Protein AF-A0A0P8BUL5-F1 (afdb_monomer)

Foldseek 3Di:
DLLVVLVVLLVQLQDDFDALFDADPVRHTDGRHDTQHSLNSLCVVLVVQLVVCLQPLVSLLSLLVSLLSNLVSHDDPVNLVSSLVSLVVSLVSNVVRYDDPVSNVSSVVSSVSSVVSNPDD

Structure (mmCIF, N/CA/C/O backbone):
data_AF-A0A0P8BUL5-F1
#
_entry.id   AF-A0A0P8BUL5-F1
#
loop_
_atom_site.group_PDB
_atom_site.id
_atom_site.type_symbol
_atom_site.label_atom_id
_atom_site.label_alt_id
_atom_site.label_comp_id
_atom_site.label_asym_id
_atom_site.label_entity_id
_atom_site.label_seq_id
_atom_site.pdbx_PDB_ins_code
_atom_site.Cartn_x
_atom_site.Cartn_y
_atom_site.Cartn_z
_atom_site.occupancy
_atom_site.B_iso_or_equiv
_atom_site.auth_seq_id
_atom_site.auth_comp_id
_atom_site.auth_asym_id
_atom_site.auth_atom_id
_atom_site.pdbx_PDB_model_num
ATOM 1 N N . CYS A 1 1 ? -7.581 -8.693 -10.186 1.00 82.19 1 CYS A N 1
ATOM 2 C CA . CYS A 1 1 ? -7.363 -9.365 -8.875 1.00 82.19 1 CYS A CA 1
ATOM 3 C C . CYS A 1 1 ? -6.746 -8.406 -7.855 1.00 82.19 1 CYS A C 1
ATOM 5 O O . CYS A 1 1 ? -7.328 -8.257 -6.789 1.00 82.19 1 CYS A O 1
ATOM 7 N N . ILE A 1 2 ? -5.653 -7.701 -8.183 1.00 92.12 2 ILE A N 1
ATOM 8 C CA . ILE A 1 2 ? -5.129 -6.593 -7.355 1.00 92.12 2 ILE A CA 1
ATOM 9 C C . ILE A 1 2 ? -6.163 -5.459 -7.216 1.00 92.12 2 ILE A C 1
ATOM 11 O O . ILE A 1 2 ? -6.309 -4.910 -6.133 1.00 92.12 2 ILE A O 1
ATOM 15 N N . ASP A 1 3 ? -6.965 -5.193 -8.250 1.00 92.19 3 ASP A N 1
ATOM 16 C CA . ASP A 1 3 ? -8.024 -4.166 -8.192 1.00 92.19 3 ASP A CA 1
ATOM 17 C C . ASP A 1 3 ? -9.163 -4.526 -7.221 1.00 92.19 3 ASP A C 1
ATOM 19 O O . ASP A 1 3 ? -9.750 -3.670 -6.571 1.00 92.19 3 ASP A O 1
ATOM 23 N N . GLN A 1 4 ? -9.462 -5.819 -7.064 1.00 94.06 4 GLN A N 1
ATOM 24 C CA . GLN A 1 4 ? -10.447 -6.263 -6.075 1.00 94.06 4 GLN A CA 1
ATOM 25 C C . GLN A 1 4 ? -9.883 -6.146 -4.653 1.00 94.06 4 GLN A C 1
ATOM 27 O O . GLN A 1 4 ? -10.599 -5.781 -3.721 1.00 94.06 4 GLN A O 1
ATOM 32 N N . LEU A 1 5 ? -8.589 -6.445 -4.490 1.00 94.62 5 LEU A N 1
ATOM 33 C CA . LEU A 1 5 ? -7.880 -6.243 -3.232 1.00 94.62 5 LEU A CA 1
ATOM 34 C C . LEU A 1 5 ? -7.842 -4.755 -2.857 1.00 94.62 5 LEU A C 1
ATOM 36 O O . LEU A 1 5 ? -8.072 -4.431 -1.694 1.00 94.62 5 LEU A O 1
ATOM 40 N N . SER A 1 6 ? -7.598 -3.854 -3.815 1.00 95.19 6 SER A N 1
ATOM 41 C CA . SER A 1 6 ? -7.604 -2.415 -3.544 1.00 95.19 6 SER A CA 1
ATOM 42 C C . SER A 1 6 ? -8.985 -1.934 -3.113 1.00 95.19 6 SER A C 1
ATOM 44 O O . SER A 1 6 ? -9.080 -1.270 -2.088 1.00 95.19 6 SER A O 1
ATOM 46 N N . ALA A 1 7 ? -10.059 -2.367 -3.781 1.00 95.94 7 ALA A N 1
ATOM 47 C CA . ALA A 1 7 ? -11.427 -2.057 -3.362 1.00 95.94 7 ALA A CA 1
ATOM 48 C C . ALA A 1 7 ? -11.735 -2.541 -1.929 1.00 95.94 7 ALA A C 1
ATOM 50 O O . ALA A 1 7 ? -12.330 -1.810 -1.134 1.00 95.94 7 ALA A O 1
ATOM 51 N N . ALA A 1 8 ? -11.289 -3.749 -1.564 1.00 95.94 8 ALA A N 1
ATOM 52 C CA . ALA A 1 8 ? -11.455 -4.272 -0.207 1.00 95.94 8 ALA A CA 1
ATOM 53 C C . ALA A 1 8 ? -10.668 -3.456 0.836 1.00 95.94 8 ALA A C 1
ATOM 55 O O . ALA A 1 8 ? -11.184 -3.179 1.920 1.00 95.94 8 ALA A O 1
ATOM 56 N N . LEU A 1 9 ? -9.443 -3.035 0.507 1.00 96.38 9 LEU A N 1
ATOM 57 C CA . LEU A 1 9 ? -8.621 -2.188 1.375 1.00 96.38 9 LEU A CA 1
ATOM 58 C C . LEU A 1 9 ? -9.175 -0.764 1.497 1.00 96.38 9 LEU A C 1
ATOM 60 O O . LEU A 1 9 ? -9.140 -0.213 2.592 1.00 96.38 9 LEU A O 1
ATOM 64 N N . CYS A 1 10 ? -9.748 -0.194 0.433 1.00 96.62 10 CYS A N 1
ATOM 65 C CA . CYS A 1 10 ? -10.485 1.071 0.494 1.00 96.62 10 CYS A CA 1
ATOM 66 C C . CYS A 1 10 ? -11.624 0.992 1.512 1.00 96.62 10 CYS A C 1
ATOM 68 O O . CYS A 1 10 ? -11.751 1.862 2.370 1.00 96.62 10 CYS A O 1
ATOM 70 N N . HIS A 1 11 ? -12.426 -0.075 1.446 1.00 95.69 11 HIS A N 1
ATOM 71 C CA . HIS A 1 11 ? -13.518 -0.272 2.394 1.00 95.69 11 HIS A CA 1
ATOM 72 C C . HIS A 1 11 ? -13.001 -0.461 3.825 1.00 95.69 11 HIS A C 1
ATOM 74 O O . HIS A 1 11 ? -13.570 0.086 4.764 1.00 95.69 11 HIS A O 1
ATOM 80 N N . LEU A 1 12 ? -11.901 -1.198 4.002 1.00 94.50 12 LEU A N 1
ATOM 81 C CA . LEU A 1 12 ? -11.274 -1.392 5.307 1.00 94.50 12 LEU A CA 1
ATOM 82 C C . LEU A 1 12 ? -10.741 -0.082 5.907 1.00 94.50 12 LEU A C 1
ATOM 84 O O . LEU A 1 12 ? -10.947 0.148 7.093 1.00 94.50 12 LEU A O 1
ATOM 88 N N . ALA A 1 13 ? -10.095 0.771 5.105 1.00 94.88 13 ALA A N 1
ATOM 89 C CA . ALA A 1 13 ? -9.526 2.052 5.543 1.00 94.88 13 ALA A CA 1
ATOM 90 C C . ALA A 1 13 ? -10.578 3.033 6.091 1.00 94.88 13 ALA A C 1
ATOM 92 O O . ALA A 1 13 ? -10.260 3.923 6.875 1.00 94.88 13 ALA A O 1
ATOM 93 N N . GLN A 1 14 ? -11.838 2.859 5.689 1.00 93.56 14 GLN A N 1
ATOM 94 C CA . GLN A 1 14 ? -12.965 3.677 6.135 1.00 93.56 14 GLN A CA 1
ATOM 95 C C . GLN A 1 14 ? -13.641 3.136 7.403 1.00 93.56 14 GLN A C 1
ATOM 97 O O . GLN A 1 14 ? -14.541 3.782 7.937 1.00 93.56 14 GLN A O 1
ATOM 102 N N . ARG A 1 15 ? -13.257 1.947 7.886 1.00 91.19 15 ARG A N 1
ATOM 103 C CA . ARG A 1 15 ? -13.856 1.332 9.076 1.00 91.19 15 ARG A CA 1
ATOM 104 C C . ARG A 1 15 ? -13.024 1.609 10.315 1.00 91.19 15 ARG A C 1
ATOM 106 O O . ARG A 1 15 ? -11.798 1.559 10.293 1.00 91.19 15 ARG A O 1
ATOM 113 N N . GLU A 1 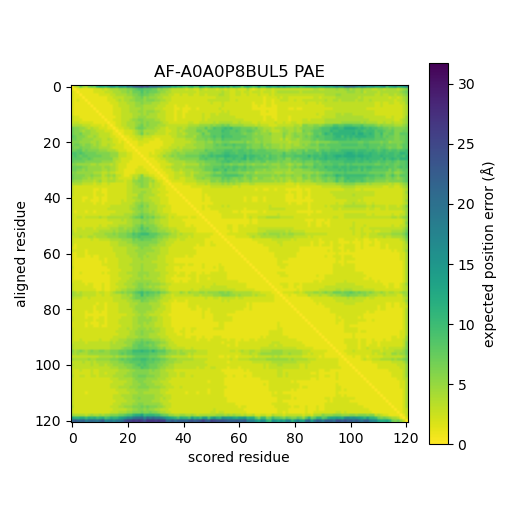16 ? -13.713 1.794 11.432 1.00 87.25 16 GLU A N 1
ATOM 114 C CA . GLU A 1 16 ? -13.060 1.824 12.733 1.00 87.25 16 GLU A CA 1
ATOM 115 C C . GLU A 1 16 ? -12.566 0.429 13.116 1.00 87.25 16 GLU A C 1
ATOM 117 O O . GLU A 1 16 ? -13.294 -0.568 13.024 1.00 87.25 16 GLU A O 1
ATOM 122 N N . VAL A 1 17 ? -11.314 0.364 13.572 1.00 86.88 17 VAL A N 1
ATOM 123 C CA . VAL A 1 17 ? -10.767 -0.854 14.161 1.00 86.88 17 VAL A CA 1
ATOM 124 C C . VAL A 1 17 ? -11.512 -1.100 15.472 1.00 86.88 17 VAL A C 1
ATOM 126 O O . VAL A 1 17 ? -11.474 -0.245 16.360 1.00 86.88 17 VAL A O 1
ATOM 129 N N . PRO A 1 18 ? -12.190 -2.246 15.632 1.00 88.12 18 PRO A N 1
ATOM 130 C CA . PRO A 1 18 ? -12.969 -2.469 16.833 1.00 88.12 18 PRO A CA 1
ATOM 131 C C . PRO A 1 18 ? -12.082 -2.564 18.079 1.00 88.12 18 PRO A C 1
ATOM 133 O O . PRO A 1 18 ? -10.933 -3.008 18.007 1.00 88.12 18 PRO A O 1
ATOM 136 N N . SER A 1 19 ? -12.664 -2.249 19.237 1.00 91.12 19 SER A N 1
ATOM 137 C CA . SER A 1 19 ? -12.003 -2.422 20.532 1.00 91.12 19 SER A CA 1
ATOM 138 C C . SER A 1 19 ? -11.447 -3.838 20.715 1.00 91.12 19 SER A C 1
ATOM 140 O O . SER A 1 19 ? -12.065 -4.834 20.321 1.00 91.12 19 SER A O 1
ATOM 142 N N . ALA A 1 20 ? -10.292 -3.918 21.379 1.00 94.75 20 ALA A N 1
ATOM 143 C CA . ALA A 1 20 ? -9.715 -5.179 21.830 1.00 94.75 20 ALA A CA 1
ATOM 144 C C . ALA A 1 20 ? -10.640 -5.911 22.817 1.00 94.75 20 ALA A C 1
ATOM 146 O O . ALA A 1 20 ? -10.631 -7.136 22.894 1.00 94.75 20 ALA A O 1
ATOM 147 N N . TYR A 1 21 ? -11.459 -5.164 23.555 1.00 96.44 21 TYR A N 1
ATOM 148 C CA . TYR A 1 21 ? -12.354 -5.683 24.579 1.00 96.44 21 TYR A CA 1
ATOM 149 C C . TYR A 1 21 ? -13.735 -5.973 23.994 1.00 96.44 21 TYR A C 1
ATOM 151 O O . TYR A 1 21 ? -14.378 -5.079 23.436 1.00 96.44 21 TYR A O 1
ATOM 159 N N . ARG A 1 22 ? -14.200 -7.218 24.130 1.00 94.38 22 ARG A N 1
ATOM 160 C CA . ARG A 1 22 ? -15.536 -7.655 23.706 1.00 94.38 22 ARG A CA 1
ATOM 161 C C . ARG A 1 22 ? -16.358 -8.044 24.921 1.00 94.38 22 ARG A C 1
ATOM 163 O O . ARG A 1 22 ? -15.922 -8.862 25.736 1.00 94.38 22 ARG A O 1
ATOM 170 N N . TYR A 1 23 ? -17.537 -7.452 25.002 1.00 96.31 23 TYR A N 1
ATOM 171 C CA . TYR A 1 23 ? -18.476 -7.617 26.098 1.00 96.31 23 TYR A CA 1
ATOM 172 C C . TYR A 1 23 ? -19.682 -8.430 25.624 1.00 96.31 23 TYR A C 1
ATOM 174 O O . TYR A 1 23 ? -19.955 -8.477 24.424 1.00 96.31 23 TYR A O 1
ATOM 182 N N . ASP A 1 24 ? -20.361 -9.092 26.555 1.00 95.94 24 ASP A N 1
ATOM 183 C CA . ASP A 1 24 ? -21.664 -9.715 26.306 1.00 95.94 24 ASP A CA 1
ATOM 184 C C . ASP A 1 24 ? -22.828 -8.724 26.487 1.00 95.94 24 ASP A C 1
ATOM 186 O O . ASP A 1 24 ? -22.625 -7.539 26.770 1.00 95.94 24 ASP A O 1
ATOM 190 N N . ASP A 1 25 ? -24.056 -9.230 26.368 1.00 96.75 25 ASP A N 1
ATOM 191 C CA . ASP A 1 25 ? -25.292 -8.452 26.518 1.00 96.75 25 ASP A CA 1
ATOM 192 C C . ASP A 1 25 ? -25.490 -7.894 27.944 1.00 96.75 25 ASP A C 1
ATOM 194 O O . ASP A 1 25 ? -26.298 -6.990 28.151 1.00 96.75 25 ASP A O 1
ATOM 198 N N . GLN A 1 26 ? -24.749 -8.401 28.938 1.00 97.31 26 GLN A N 1
ATOM 199 C CA . GLN A 1 26 ? -24.729 -7.910 30.321 1.00 97.31 26 GLN A CA 1
ATOM 200 C C . GLN A 1 26 ? -23.513 -7.009 30.613 1.00 97.31 26 GLN A C 1
ATOM 202 O O . GLN A 1 26 ? -23.203 -6.727 31.777 1.00 97.31 26 GLN A O 1
ATOM 207 N N . ASN A 1 27 ? -22.822 -6.541 29.567 1.00 95.31 27 ASN A N 1
ATOM 208 C CA . ASN A 1 27 ? -21.648 -5.671 29.634 1.00 95.31 27 ASN A CA 1
ATOM 209 C C . ASN A 1 27 ? -20.477 -6.263 30.447 1.00 95.31 27 ASN A C 1
ATOM 211 O O . ASN A 1 27 ? -19.682 -5.532 31.041 1.00 95.31 27 ASN A O 1
ATOM 215 N N . GLN A 1 28 ? -20.355 -7.592 30.490 1.00 97.56 28 GLN A N 1
ATOM 216 C CA . GLN A 1 28 ? -19.238 -8.287 31.132 1.00 97.56 28 GLN A CA 1
ATOM 217 C C . GLN A 1 28 ? -18.144 -8.582 30.108 1.00 97.56 28 GLN A C 1
ATOM 219 O O . GLN A 1 28 ? -18.420 -9.091 29.023 1.00 97.56 28 GLN A O 1
ATOM 224 N N . LEU A 1 29 ? -16.886 -8.280 30.445 1.00 97.06 29 LEU A N 1
ATOM 225 C CA . LEU A 1 29 ? -15.748 -8.562 29.568 1.00 97.06 29 LEU A CA 1
ATOM 226 C C . LEU A 1 29 ? -15.608 -10.077 29.364 1.00 97.06 29 LEU A C 1
ATOM 228 O O . LEU A 1 29 ? -15.394 -10.815 30.326 1.00 97.06 29 LEU A O 1
ATOM 232 N N . ARG A 1 30 ? -15.697 -10.540 28.111 1.00 97.38 30 ARG A N 1
ATOM 233 C CA . ARG A 1 30 ? -15.586 -11.968 27.757 1.00 97.38 30 ARG A CA 1
ATOM 234 C C . ARG A 1 30 ? -14.327 -12.301 26.979 1.00 97.38 30 ARG A C 1
ATOM 236 O O . ARG A 1 30 ? -13.738 -13.354 27.200 1.00 97.38 30 ARG A O 1
ATOM 243 N N . VAL A 1 31 ? -13.920 -11.420 26.065 1.00 96.38 31 VAL A N 1
ATOM 244 C CA . VAL A 1 31 ? -12.778 -11.666 25.176 1.00 96.38 31 VAL A CA 1
ATOM 245 C C . VAL A 1 31 ? -11.892 -10.431 25.097 1.00 96.38 31 VAL A C 1
ATOM 247 O O . VAL A 1 31 ? -12.378 -9.319 24.891 1.00 96.38 31 VAL A O 1
ATOM 250 N N . ILE A 1 32 ? -10.582 -10.652 25.207 1.00 95.88 32 ILE A N 1
ATOM 251 C CA . ILE A 1 32 ? -9.543 -9.678 24.867 1.00 95.88 32 ILE A CA 1
ATOM 252 C C . ILE A 1 32 ? -8.903 -10.150 23.559 1.00 95.88 32 ILE A C 1
ATOM 254 O O . ILE A 1 32 ? -8.105 -11.084 23.544 1.00 95.88 32 ILE A O 1
ATOM 258 N N . ALA A 1 33 ? -9.299 -9.541 22.445 1.00 94.06 33 ALA A N 1
ATOM 259 C CA . ALA A 1 33 ? -8.797 -9.850 21.112 1.00 94.06 33 ALA A CA 1
ATOM 260 C C . ALA A 1 33 ? -7.741 -8.825 20.693 1.00 94.06 33 ALA A C 1
ATOM 262 O O . ALA A 1 33 ? -7.943 -7.623 20.849 1.00 94.06 33 ALA A O 1
ATOM 263 N N . LYS A 1 34 ? -6.632 -9.279 20.102 1.00 92.38 34 LYS A N 1
ATOM 264 C CA . LYS A 1 34 ? -5.653 -8.371 19.494 1.00 92.38 34 LYS A CA 1
ATOM 265 C C . LYS A 1 34 ? -6.293 -7.691 18.271 1.00 92.38 34 LYS A C 1
ATOM 267 O O . LYS A 1 34 ? -6.675 -8.409 17.344 1.00 92.38 34 LYS A O 1
ATOM 272 N N . PRO A 1 35 ? -6.410 -6.351 18.231 1.00 91.12 35 PRO A N 1
ATOM 273 C CA . PRO A 1 35 ? -6.937 -5.669 17.058 1.00 91.12 35 PRO A CA 1
ATOM 274 C C . PRO A 1 35 ? -6.027 -5.891 15.851 1.00 91.12 35 PRO A C 1
ATOM 276 O O . PRO A 1 35 ? -4.803 -5.865 15.978 1.00 91.12 35 PRO A O 1
ATOM 279 N N . VAL A 1 36 ? -6.635 -6.102 14.687 1.00 92.69 36 VAL A N 1
ATOM 280 C CA . VAL A 1 36 ? -5.925 -6.176 13.409 1.00 92.69 36 VAL A CA 1
ATOM 281 C C . VAL A 1 36 ? -6.074 -4.825 12.729 1.00 92.69 36 VAL A C 1
ATOM 283 O O . VAL A 1 36 ? -7.194 -4.374 12.487 1.00 92.69 36 VAL A O 1
ATOM 286 N N . THR A 1 37 ? -4.953 -4.166 12.454 1.00 94.06 37 THR A N 1
ATOM 287 C CA . THR A 1 37 ? -4.952 -2.825 11.863 1.00 94.06 37 THR A CA 1
ATOM 288 C C . THR A 1 37 ? -4.986 -2.879 10.338 1.00 94.06 37 THR A C 1
ATOM 290 O O . THR A 1 37 ? -4.630 -3.885 9.715 1.00 94.06 37 THR A O 1
ATOM 293 N N . PHE A 1 38 ? -5.357 -1.760 9.713 1.00 95.75 38 PHE A N 1
ATOM 294 C CA . PHE A 1 38 ? -5.214 -1.585 8.269 1.00 95.75 38 PHE A CA 1
ATOM 295 C C . PHE A 1 38 ? -3.764 -1.816 7.808 1.00 95.75 38 PHE A C 1
ATOM 297 O O . PHE A 1 38 ? -3.533 -2.470 6.788 1.00 95.75 38 PHE A O 1
ATOM 304 N N . ALA A 1 39 ? -2.782 -1.342 8.582 1.00 95.62 39 ALA A N 1
ATOM 305 C CA . ALA A 1 39 ? -1.368 -1.556 8.296 1.00 95.62 39 ALA A CA 1
ATOM 306 C C . ALA A 1 39 ? -0.991 -3.048 8.305 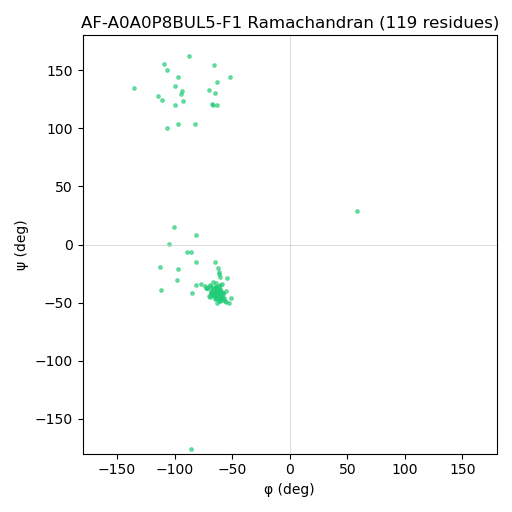1.00 95.62 39 ALA A C 1
ATOM 308 O O . ALA A 1 39 ? -0.291 -3.496 7.398 1.00 95.62 39 ALA A O 1
ATOM 309 N N . ASP A 1 40 ? -1.491 -3.836 9.264 1.00 95.75 40 ASP A N 1
ATOM 310 C CA . ASP A 1 40 ? -1.238 -5.285 9.333 1.00 95.75 40 ASP A CA 1
ATOM 311 C C . ASP A 1 40 ? -1.771 -6.018 8.095 1.00 95.75 40 ASP A C 1
ATOM 313 O O . ASP A 1 40 ? -1.082 -6.856 7.499 1.00 95.75 40 ASP A O 1
ATOM 317 N N . ILE A 1 41 ? -2.992 -5.673 7.675 1.00 96.12 41 ILE A N 1
ATOM 318 C CA . ILE A 1 41 ? -3.639 -6.288 6.510 1.00 96.12 41 ILE A CA 1
ATOM 319 C C . ILE A 1 41 ? -2.920 -5.867 5.226 1.00 96.12 41 ILE A C 1
ATOM 321 O O . ILE A 1 41 ? -2.590 -6.721 4.401 1.00 96.12 41 ILE A O 1
ATOM 325 N N . THR A 1 42 ? -2.594 -4.581 5.086 1.00 96.69 42 THR A N 1
ATOM 326 C CA . THR A 1 42 ? -1.846 -4.056 3.933 1.00 96.69 42 THR A CA 1
ATOM 327 C C . THR A 1 42 ? -0.467 -4.706 3.832 1.00 96.69 42 THR A C 1
ATOM 329 O O . THR A 1 42 ? -0.090 -5.178 2.761 1.00 96.69 42 THR A O 1
ATOM 332 N N . ASN A 1 43 ? 0.258 -4.826 4.951 1.00 96.88 43 ASN A N 1
ATOM 333 C CA . ASN A 1 43 ? 1.541 -5.531 5.025 1.00 96.88 43 ASN A CA 1
ATOM 334 C C . ASN A 1 43 ? 1.432 -6.967 4.526 1.00 96.88 43 ASN A C 1
ATOM 336 O O . ASN A 1 43 ? 2.233 -7.395 3.693 1.00 96.88 43 ASN A O 1
ATOM 340 N N . THR A 1 44 ? 0.439 -7.700 5.018 1.00 95.31 44 THR A N 1
ATOM 341 C CA . THR A 1 44 ? 0.236 -9.106 4.657 1.00 95.31 44 THR A CA 1
ATOM 342 C C . THR A 1 44 ? -0.078 -9.253 3.170 1.00 95.31 44 THR A C 1
ATOM 344 O O . THR A 1 44 ? 0.531 -10.080 2.490 1.00 95.31 44 THR A O 1
ATOM 347 N N . ALA A 1 45 ? -0.972 -8.414 2.646 1.00 94.88 45 ALA A N 1
ATOM 348 C CA . ALA A 1 45 ? -1.415 -8.491 1.261 1.00 94.88 45 ALA A CA 1
ATOM 349 C C . ALA A 1 45 ? -0.321 -8.075 0.260 1.00 94.88 45 ALA A C 1
ATOM 351 O O . ALA A 1 45 ? -0.101 -8.757 -0.740 1.00 94.88 45 ALA A O 1
ATOM 352 N N . PHE A 1 46 ? 0.401 -6.984 0.528 1.00 97.56 46 PHE A N 1
ATOM 353 C CA . PHE A 1 46 ? 1.355 -6.418 -0.429 1.00 97.56 46 PHE A CA 1
ATOM 354 C C . PHE A 1 46 ? 2.710 -7.127 -0.422 1.00 97.56 46 PHE A C 1
ATOM 356 O O . PHE A 1 46 ? 3.330 -7.255 -1.479 1.00 97.56 46 PHE A O 1
ATOM 363 N N . ASN A 1 47 ? 3.188 -7.606 0.733 1.00 96.69 47 ASN A N 1
ATOM 364 C CA . ASN A 1 47 ? 4.541 -8.161 0.832 1.00 96.69 47 ASN A CA 1
ATOM 365 C C . ASN A 1 47 ? 4.746 -9.380 -0.069 1.00 96.69 47 ASN A C 1
ATOM 367 O O . ASN A 1 47 ? 5.725 -9.413 -0.811 1.00 96.69 47 ASN A O 1
ATOM 371 N N . GLN A 1 48 ? 3.829 -10.350 -0.039 1.00 94.12 48 GLN A N 1
ATOM 372 C CA . GLN A 1 48 ? 3.961 -11.563 -0.851 1.00 94.12 48 GLN A CA 1
ATOM 373 C C . GLN A 1 48 ? 3.885 -11.226 -2.346 1.00 94.12 48 GLN A C 1
ATOM 375 O O . GLN A 1 48 ? 4.761 -11.625 -3.110 1.00 94.12 48 GLN A O 1
ATOM 380 N N . ILE A 1 49 ? 2.906 -10.410 -2.758 1.00 97.00 49 ILE A N 1
ATOM 381 C CA . ILE A 1 49 ? 2.742 -10.019 -4.167 1.00 97.00 49 ILE A CA 1
ATOM 382 C C . ILE A 1 49 ? 3.987 -9.276 -4.666 1.00 97.00 49 ILE A C 1
ATOM 384 O O . ILE A 1 49 ? 4.503 -9.604 -5.732 1.00 97.00 49 ILE A O 1
ATOM 388 N N . ARG A 1 50 ? 4.528 -8.333 -3.880 1.00 97.06 50 ARG A N 1
ATOM 389 C CA . ARG A 1 50 ? 5.769 -7.622 -4.222 1.00 97.06 50 ARG A CA 1
ATOM 390 C C . ARG A 1 50 ? 6.958 -8.578 -4.338 1.00 97.06 50 ARG A C 1
ATOM 392 O O . ARG A 1 50 ? 7.739 -8.465 -5.278 1.00 97.06 50 ARG A O 1
ATOM 399 N N . GLN A 1 51 ? 7.128 -9.487 -3.375 1.00 96.06 51 GLN A N 1
ATOM 400 C CA . GLN A 1 51 ? 8.270 -10.407 -3.326 1.00 96.06 51 GLN A CA 1
ATOM 401 C C . GLN A 1 51 ? 8.284 -11.363 -4.525 1.00 96.06 51 GLN A C 1
ATOM 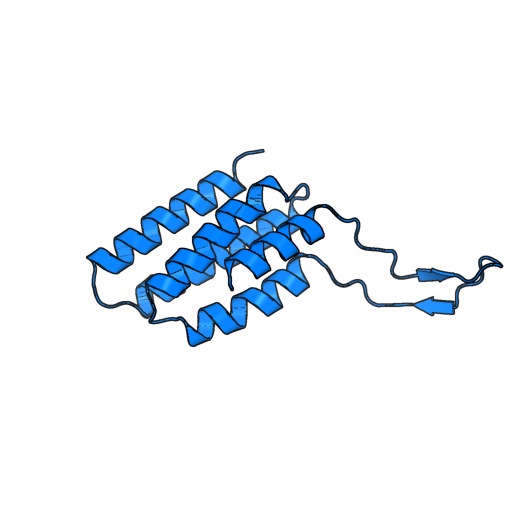403 O O . GLN A 1 51 ? 9.326 -11.499 -5.169 1.00 96.06 51 GLN A O 1
ATOM 408 N N . TYR A 1 52 ? 7.141 -11.965 -4.866 1.00 95.62 52 TYR A N 1
ATOM 409 C CA . TYR A 1 52 ? 7.024 -12.840 -6.039 1.00 95.62 52 TYR A CA 1
ATOM 410 C C . TYR A 1 52 ? 7.021 -12.062 -7.358 1.00 95.62 52 TYR A C 1
ATOM 412 O O . TYR A 1 52 ? 7.596 -12.512 -8.344 1.00 95.62 52 TYR A O 1
ATOM 420 N N . GLY A 1 53 ? 6.419 -10.873 -7.376 1.00 95.06 53 GLY A N 1
ATOM 421 C CA . GLY A 1 53 ? 6.314 -10.012 -8.552 1.00 95.06 53 GLY A CA 1
ATOM 422 C C . GLY A 1 53 ? 7.554 -9.169 -8.848 1.00 95.06 53 GLY A C 1
ATOM 423 O O . GLY A 1 53 ? 7.481 -8.307 -9.715 1.00 95.06 53 GLY A O 1
ATOM 424 N N . ARG A 1 54 ? 8.682 -9.369 -8.150 1.00 94.12 54 ARG A N 1
ATOM 425 C CA . ARG A 1 54 ? 9.854 -8.466 -8.191 1.00 94.12 54 ARG A CA 1
ATOM 426 C C . ARG A 1 54 ? 10.428 -8.160 -9.572 1.00 94.12 54 ARG A C 1
ATOM 428 O O . ARG A 1 54 ? 10.985 -7.086 -9.759 1.00 94.12 54 ARG A O 1
ATOM 435 N N . THR A 1 55 ? 10.292 -9.084 -10.515 1.00 95.69 55 THR A N 1
ATOM 436 C CA . THR A 1 55 ? 10.755 -8.939 -11.903 1.00 95.69 55 THR A CA 1
ATOM 437 C C . THR A 1 55 ? 9.611 -8.676 -12.886 1.00 95.69 55 THR A C 1
ATOM 439 O O . THR A 1 55 ? 9.840 -8.555 -14.083 1.00 95.69 55 THR A O 1
ATOM 442 N N . SER A 1 56 ? 8.368 -8.603 -12.403 1.00 97.62 56 SER A N 1
ATOM 443 C CA . SER A 1 56 ? 7.188 -8.342 -13.221 1.00 97.62 56 SER A CA 1
ATOM 444 C C . SER A 1 56 ? 6.829 -6.861 -13.167 1.00 97.62 56 SER A C 1
ATOM 446 O O . SER A 1 56 ? 6.234 -6.378 -12.201 1.00 97.62 56 SER A O 1
ATOM 448 N N . VAL A 1 57 ? 7.161 -6.156 -14.248 1.00 97.88 57 VAL A N 1
ATOM 449 C CA . VAL A 1 57 ? 6.867 -4.728 -14.441 1.00 97.88 57 VAL A CA 1
ATOM 450 C C . VAL A 1 57 ? 5.378 -4.448 -14.209 1.00 97.88 57 VAL A C 1
ATOM 452 O O . VAL A 1 57 ? 5.015 -3.625 -13.369 1.00 97.88 57 VAL A O 1
ATOM 455 N N . ALA A 1 58 ? 4.506 -5.226 -14.858 1.00 97.50 58 ALA A N 1
ATOM 456 C CA . ALA A 1 58 ? 3.058 -5.075 -14.759 1.00 97.50 58 ALA A CA 1
ATOM 457 C C . ALA A 1 58 ? 2.526 -5.242 -13.323 1.00 97.50 58 ALA A C 1
ATOM 459 O O . ALA A 1 58 ? 1.658 -4.479 -12.900 1.00 97.50 58 ALA A O 1
ATOM 460 N N . VAL A 1 59 ? 3.049 -6.203 -12.550 1.00 97.69 59 VAL A N 1
ATOM 461 C CA . VAL A 1 59 ? 2.625 -6.403 -11.152 1.00 97.69 59 VAL A CA 1
ATOM 462 C C . VAL A 1 59 ? 3.060 -5.229 -10.279 1.00 97.69 59 VAL A C 1
ATOM 464 O O . VAL A 1 59 ? 2.258 -4.735 -9.488 1.00 97.69 59 VAL A O 1
ATOM 467 N N . MET A 1 60 ? 4.291 -4.737 -10.445 1.00 98.00 60 MET A N 1
ATOM 468 C CA . MET A 1 60 ? 4.783 -3.582 -9.687 1.00 98.00 60 MET A CA 1
ATOM 469 C C . MET A 1 60 ? 3.980 -2.318 -9.975 1.00 98.00 60 MET A C 1
ATOM 471 O O . MET A 1 60 ? 3.553 -1.631 -9.046 1.00 98.00 60 MET A O 1
ATOM 475 N N . MET A 1 61 ? 3.700 -2.060 -11.251 1.00 98.44 61 MET A N 1
ATOM 476 C CA . MET A 1 61 ? 2.836 -0.963 -11.684 1.00 98.44 61 MET A CA 1
ATOM 477 C C . MET A 1 61 ? 1.440 -1.065 -11.061 1.00 98.44 61 MET A C 1
ATOM 479 O O . MET A 1 61 ? 0.952 -0.094 -10.486 1.00 98.44 61 MET A O 1
ATOM 483 N N . ARG A 1 62 ? 0.814 -2.249 -11.111 1.00 98.31 62 ARG A N 1
ATOM 484 C CA . ARG A 1 62 ? -0.522 -2.470 -10.536 1.00 98.31 62 ARG A CA 1
ATOM 485 C C . ARG A 1 62 ? -0.559 -2.306 -9.020 1.00 98.31 62 ARG A C 1
ATOM 487 O O . ARG A 1 62 ? -1.534 -1.768 -8.507 1.00 98.31 62 ARG A O 1
ATOM 494 N N . LEU A 1 63 ? 0.480 -2.721 -8.292 1.00 98.44 63 LEU A N 1
ATOM 495 C CA . LEU A 1 63 ? 0.558 -2.484 -6.846 1.00 98.44 63 LEU A CA 1
ATOM 496 C C . LEU A 1 63 ? 0.640 -0.986 -6.510 1.00 98.44 63 LEU A C 1
ATOM 498 O O . LEU A 1 63 ? -0.007 -0.537 -5.566 1.00 98.44 63 LEU A O 1
ATOM 502 N N . LEU A 1 64 ? 1.403 -0.203 -7.278 1.00 98.69 64 LEU A N 1
ATOM 503 C CA . LEU A 1 64 ? 1.507 1.248 -7.073 1.00 98.69 64 LEU A CA 1
ATOM 504 C C . LEU A 1 64 ? 0.199 1.969 -7.399 1.00 98.69 64 LEU A C 1
ATOM 506 O O . LEU A 1 64 ? -0.225 2.858 -6.666 1.00 98.69 64 LEU A O 1
ATOM 510 N N . GLU A 1 65 ? -0.479 1.561 -8.463 1.00 98.62 65 GLU A N 1
ATOM 511 C CA . GLU A 1 65 ? -1.789 2.112 -8.803 1.00 98.62 65 GLU A CA 1
ATOM 512 C C . GLU A 1 65 ? -2.857 1.735 -7.776 1.00 98.62 65 GLU A C 1
ATOM 514 O O . GLU A 1 65 ? -3.664 2.581 -7.402 1.00 98.62 65 GLU A O 1
ATOM 519 N N . ALA A 1 66 ? -2.821 0.512 -7.239 1.00 98.44 66 ALA A N 1
ATOM 520 C CA . ALA A 1 66 ? -3.666 0.131 -6.112 1.00 98.44 66 ALA A CA 1
ATOM 521 C C . ALA A 1 66 ? -3.435 1.049 -4.903 1.00 98.44 66 ALA A C 1
ATOM 523 O O . ALA A 1 66 ? -4.401 1.495 -4.293 1.00 98.44 66 ALA A O 1
ATOM 524 N N . ILE A 1 67 ? -2.181 1.393 -4.588 1.00 98.56 67 ILE A N 1
ATOM 525 C CA . ILE A 1 67 ? -1.873 2.368 -3.528 1.00 98.56 67 ILE A CA 1
ATOM 526 C C . ILE A 1 67 ? -2.486 3.735 -3.844 1.00 98.56 67 ILE A C 1
ATOM 528 O O . ILE A 1 67 ? -3.096 4.338 -2.963 1.00 98.56 67 ILE A O 1
ATOM 532 N N . ALA A 1 68 ? -2.367 4.2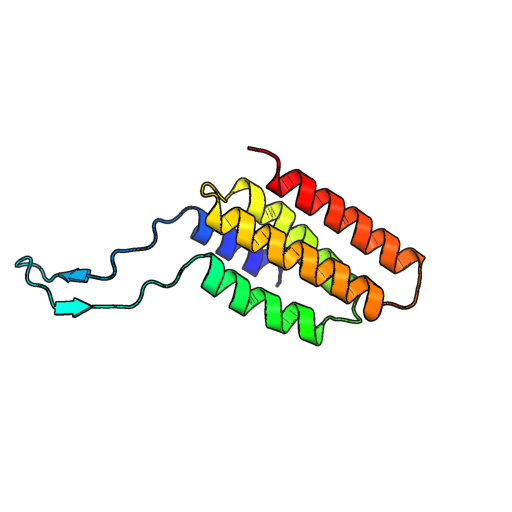09 -5.087 1.00 98.25 68 ALA A N 1
ATOM 533 C CA . ALA A 1 68 ? -2.958 5.478 -5.505 1.00 98.25 68 ALA A CA 1
ATOM 534 C C . ALA A 1 68 ? -4.493 5.484 -5.375 1.00 98.25 68 ALA A C 1
ATOM 536 O O . ALA A 1 68 ? -5.066 6.502 -4.999 1.00 98.25 68 ALA A O 1
ATOM 537 N N . VAL A 1 69 ? -5.150 4.348 -5.631 1.00 98.00 69 VAL A N 1
ATOM 538 C CA . VAL A 1 69 ? -6.602 4.170 -5.452 1.00 98.00 69 VAL A CA 1
ATOM 539 C C . VAL A 1 69 ? -7.001 4.117 -3.974 1.00 98.00 69 VAL A C 1
ATOM 541 O O . VAL A 1 69 ? -8.039 4.660 -3.607 1.00 98.00 69 VAL A O 1
ATOM 544 N N . ILE A 1 70 ? -6.193 3.489 -3.114 1.00 98.12 70 ILE A N 1
ATOM 545 C CA . ILE A 1 70 ? -6.503 3.352 -1.681 1.00 98.12 70 ILE A CA 1
ATOM 546 C C . ILE A 1 70 ? -6.243 4.651 -0.916 1.00 98.12 70 ILE A C 1
ATOM 548 O O . ILE A 1 70 ? -6.967 4.952 0.032 1.00 98.12 70 ILE A O 1
ATOM 552 N N . ALA A 1 71 ? -5.236 5.433 -1.312 1.00 97.88 71 ALA A N 1
ATOM 553 C CA . ALA A 1 71 ? -4.803 6.621 -0.578 1.00 97.88 71 ALA A CA 1
ATOM 554 C C . ALA A 1 71 ? -5.941 7.608 -0.227 1.00 97.88 71 ALA A C 1
ATOM 556 O O . ALA A 1 71 ? -6.042 7.958 0.955 1.00 97.88 71 ALA A O 1
ATOM 557 N N . PRO A 1 72 ? -6.861 7.977 -1.145 1.00 96.81 72 PRO A N 1
ATOM 558 C CA . PRO A 1 72 ? -7.996 8.853 -0.832 1.00 96.81 72 PRO A CA 1
ATOM 559 C C . PRO A 1 72 ? -8.980 8.289 0.204 1.00 96.81 72 PRO A C 1
ATOM 561 O O . PRO A 1 72 ? -9.730 9.047 0.811 1.00 96.81 72 PRO A O 1
ATOM 564 N N . CYS A 1 73 ? -8.996 6.970 0.418 1.00 96.81 73 CYS A N 1
ATOM 565 C CA . CYS A 1 73 ? -9.852 6.314 1.409 1.00 96.81 73 CYS A CA 1
ATOM 566 C C . CYS A 1 73 ? -9.230 6.277 2.813 1.00 96.81 73 CYS A C 1
ATOM 568 O O . CYS A 1 73 ? -9.891 5.844 3.752 1.00 96.81 73 CYS A O 1
ATOM 570 N N . THR A 1 74 ? -7.969 6.697 2.966 1.00 95.69 74 THR A N 1
ATOM 571 C CA . THR A 1 74 ? -7.269 6.704 4.258 1.00 95.69 74 THR A CA 1
ATOM 572 C C . THR A 1 74 ? -7.374 8.065 4.944 1.00 95.69 74 THR A C 1
ATOM 574 O O . THR A 1 74 ? -7.058 9.108 4.359 1.00 95.69 74 THR A O 1
ATOM 577 N N . HIS A 1 75 ? -7.773 8.060 6.218 1.00 90.69 75 HIS A N 1
ATOM 578 C CA . HIS A 1 75 ? -8.015 9.288 6.989 1.00 90.69 75 HIS A CA 1
ATOM 579 C C . HIS A 1 75 ? -7.021 9.512 8.133 1.00 90.69 75 HIS A C 1
ATOM 581 O O . HIS A 1 75 ? -6.853 10.643 8.587 1.00 90.69 75 HIS A O 1
ATOM 587 N N . ILE A 1 76 ? -6.325 8.465 8.584 1.00 92.81 76 ILE A N 1
ATOM 588 C CA . ILE A 1 76 ? -5.354 8.560 9.677 1.00 92.81 76 ILE A CA 1
ATOM 589 C C . ILE A 1 76 ? -3.914 8.466 9.168 1.00 92.81 76 ILE A C 1
ATOM 591 O O . ILE A 1 76 ? -3.605 7.791 8.185 1.00 92.81 76 ILE A O 1
ATOM 595 N N . LYS A 1 77 ? -2.996 9.124 9.888 1.00 94.56 77 LYS A 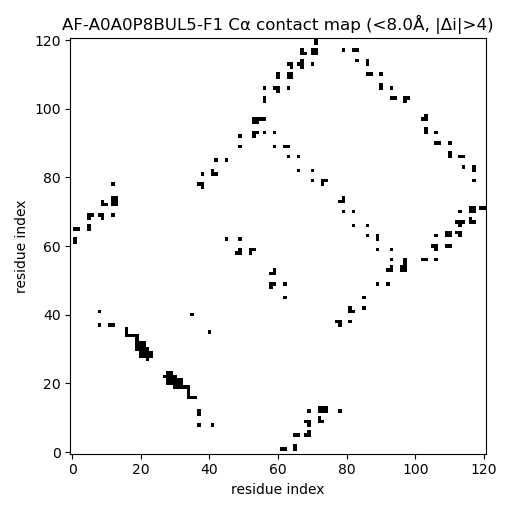N 1
ATOM 596 C CA . LYS A 1 77 ? -1.567 9.168 9.533 1.00 94.56 77 LYS A CA 1
ATOM 597 C C . LYS A 1 77 ? -0.923 7.780 9.472 1.00 94.56 77 LYS A C 1
ATOM 599 O O . LYS A 1 77 ? -0.039 7.568 8.649 1.00 94.56 77 LYS A O 1
ATOM 604 N N . ALA A 1 78 ? -1.360 6.851 10.325 1.00 94.50 78 ALA A N 1
ATOM 605 C CA . ALA A 1 78 ? -0.820 5.493 10.373 1.00 94.50 78 ALA A CA 1
ATOM 606 C C . ALA A 1 78 ? -1.071 4.721 9.065 1.00 94.50 78 ALA A C 1
ATOM 608 O O . ALA A 1 78 ? -0.151 4.101 8.533 1.00 94.50 78 ALA A O 1
ATOM 609 N N . ASP A 1 79 ? -2.273 4.829 8.499 1.00 96.19 79 ASP A N 1
ATOM 610 C CA . ASP A 1 79 ? -2.640 4.131 7.262 1.00 96.19 79 ASP A CA 1
ATOM 611 C C . ASP A 1 79 ? -1.879 4.694 6.061 1.00 96.19 79 ASP A C 1
ATOM 613 O O . ASP A 1 79 ? -1.324 3.945 5.254 1.00 96.19 79 ASP A O 1
ATOM 617 N N . ARG A 1 80 ? -1.747 6.023 5.994 1.00 96.88 80 ARG A N 1
ATOM 618 C CA . ARG A 1 80 ? -0.923 6.690 4.974 1.00 96.88 80 ARG A CA 1
ATOM 619 C C . ARG A 1 80 ? 0.547 6.319 5.080 1.00 96.88 80 ARG A C 1
ATOM 621 O O . ARG A 1 80 ? 1.195 6.105 4.058 1.00 96.88 80 ARG A O 1
ATOM 628 N N . ALA A 1 81 ? 1.072 6.206 6.299 1.00 97.62 81 ALA A N 1
ATOM 629 C CA . ALA A 1 81 ? 2.440 5.752 6.519 1.00 97.62 81 ALA A CA 1
ATOM 630 C C . ALA A 1 81 ? 2.641 4.307 6.032 1.00 97.62 81 ALA A C 1
ATOM 632 O O . ALA A 1 81 ? 3.671 4.014 5.426 1.00 97.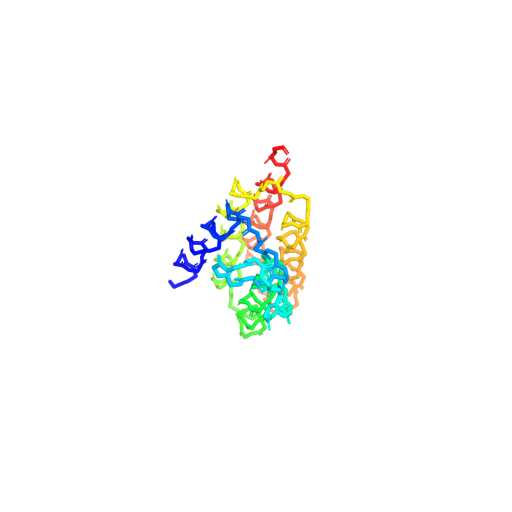62 81 ALA A O 1
ATOM 633 N N . ALA A 1 82 ? 1.652 3.425 6.223 1.00 98.06 82 ALA A N 1
ATOM 634 C CA . ALA A 1 82 ? 1.696 2.064 5.691 1.00 98.06 82 ALA A CA 1
ATOM 635 C C . ALA A 1 82 ? 1.7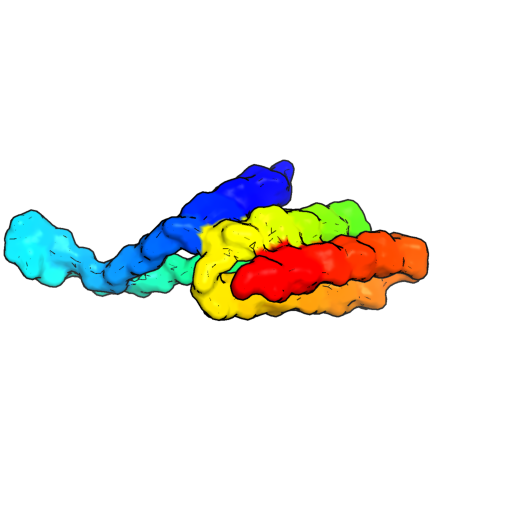05 2.053 4.152 1.00 98.06 82 ALA A C 1
ATOM 637 O O . ALA A 1 82 ? 2.545 1.382 3.550 1.00 98.06 82 ALA A O 1
ATOM 638 N N . LEU A 1 83 ? 0.841 2.840 3.504 1.00 98.50 83 LEU A N 1
ATOM 639 C CA . LEU A 1 83 ? 0.833 2.977 2.041 1.00 98.50 83 LEU A CA 1
ATOM 640 C C . LEU A 1 83 ? 2.164 3.516 1.500 1.00 98.50 83 LEU A C 1
ATOM 642 O O . LEU A 1 83 ? 2.724 2.953 0.558 1.00 98.50 83 LEU A O 1
ATOM 646 N N . LEU A 1 84 ? 2.705 4.562 2.132 1.00 98.62 84 LEU A N 1
ATOM 647 C CA . LEU A 1 84 ? 4.000 5.145 1.778 1.00 98.62 84 LEU A CA 1
ATOM 648 C C . LEU A 1 84 ? 5.132 4.122 1.907 1.00 98.62 84 LEU A C 1
ATOM 650 O O . LEU A 1 84 ? 5.979 4.008 1.021 1.00 98.62 84 LEU A O 1
ATOM 654 N N . HIS A 1 85 ? 5.133 3.350 2.993 1.00 98.56 85 HIS A N 1
ATOM 655 C CA . HIS A 1 85 ? 6.109 2.291 3.211 1.00 98.56 85 HIS A CA 1
ATOM 656 C C . HIS A 1 85 ? 6.093 1.260 2.072 1.00 98.56 85 HIS A C 1
ATOM 658 O O . HIS A 1 85 ? 7.151 0.925 1.533 1.00 98.56 85 HIS A O 1
ATOM 664 N N . HIS A 1 86 ? 4.910 0.807 1.643 1.00 98.62 86 HIS A N 1
ATOM 665 C CA . HIS A 1 86 ? 4.795 -0.136 0.523 1.00 98.62 86 HIS A CA 1
ATOM 666 C C . HIS A 1 86 ? 5.188 0.470 -0.817 1.00 98.62 86 HIS A C 1
ATOM 668 O O . HIS A 1 86 ? 5.915 -0.187 -1.562 1.00 98.62 86 HIS A O 1
ATOM 674 N N . ALA A 1 87 ? 4.795 1.714 -1.103 1.00 98.69 87 ALA A N 1
ATOM 675 C CA . ALA A 1 87 ? 5.205 2.409 -2.323 1.00 98.69 87 ALA A CA 1
ATOM 676 C C . ALA A 1 87 ? 6.738 2.475 -2.432 1.00 98.69 87 ALA A C 1
ATOM 678 O O . ALA A 1 87 ? 7.306 2.112 -3.463 1.00 98.69 87 ALA A O 1
ATOM 679 N N . ASN A 1 88 ? 7.412 2.834 -1.335 1.00 98.62 88 ASN A N 1
ATOM 680 C CA . ASN A 1 88 ? 8.874 2.883 -1.265 1.00 98.62 88 ASN A CA 1
ATOM 681 C C . ASN A 1 88 ? 9.517 1.508 -1.471 1.00 98.62 88 ASN A C 1
ATOM 683 O O . ASN A 1 88 ? 10.500 1.381 -2.199 1.00 98.62 88 ASN A O 1
ATOM 687 N N . MET A 1 89 ? 8.974 0.459 -0.844 1.00 98.44 89 MET A N 1
ATOM 688 C CA . MET A 1 89 ? 9.504 -0.895 -1.013 1.00 98.44 89 MET A CA 1
ATOM 689 C C . MET A 1 89 ? 9.327 -1.424 -2.435 1.00 98.44 89 MET A C 1
ATOM 691 O O . MET A 1 89 ? 10.209 -2.133 -2.924 1.00 98.44 89 MET A O 1
ATOM 695 N N . ILE A 1 90 ? 8.198 -1.123 -3.080 1.00 98.44 90 ILE A N 1
ATOM 696 C CA . ILE A 1 90 ? 7.930 -1.509 -4.469 1.00 98.44 90 ILE A CA 1
ATOM 697 C C . ILE A 1 90 ? 8.934 -0.831 -5.396 1.00 98.44 90 ILE A C 1
ATOM 699 O O . ILE A 1 90 ? 9.602 -1.524 -6.158 1.00 98.44 90 ILE A O 1
ATOM 703 N N . GLU A 1 91 ? 9.109 0.482 -5.261 1.00 98.25 91 GLU A N 1
ATOM 704 C CA . GLU A 1 91 ? 10.058 1.232 -6.080 1.00 98.25 91 GLU A CA 1
ATOM 705 C C . GLU A 1 91 ? 11.500 0.768 -5.857 1.00 98.25 91 GLU A C 1
ATOM 707 O O . GLU A 1 91 ? 12.246 0.519 -6.792 1.00 98.25 91 GLU A O 1
ATOM 712 N N . HIS A 1 92 ? 11.913 0.538 -4.615 1.00 97.62 92 HIS A N 1
ATOM 713 C CA . HIS A 1 92 ? 13.244 -0.013 -4.367 1.00 97.62 92 HIS A CA 1
ATOM 714 C C . HIS A 1 92 ? 13.414 -1.440 -4.930 1.00 97.62 92 HIS A C 1
ATOM 716 O O . HIS A 1 92 ? 14.507 -1.814 -5.360 1.00 97.62 92 HIS A O 1
ATOM 722 N N . SER A 1 93 ? 12.349 -2.251 -4.937 1.00 96.56 93 SER A N 1
ATOM 723 C CA . SER A 1 93 ? 12.384 -3.601 -5.517 1.00 96.56 93 SER A CA 1
ATOM 724 C C . SER A 1 93 ? 12.454 -3.562 -7.044 1.00 96.56 93 SER A C 1
ATOM 726 O O . SER A 1 93 ? 13.179 -4.372 -7.621 1.00 96.56 93 SER A O 1
ATOM 728 N N . SER A 1 94 ? 11.759 -2.620 -7.691 1.00 96.56 94 SER A N 1
ATOM 729 C CA . SER A 1 94 ? 11.758 -2.458 -9.151 1.00 96.56 94 SER A CA 1
ATOM 730 C C . SER A 1 94 ? 13.148 -2.092 -9.672 1.00 96.56 94 SER A C 1
ATOM 732 O O . SER A 1 94 ? 13.622 -2.718 -10.616 1.00 96.56 94 SER A O 1
ATOM 734 N N . GLN A 1 95 ? 13.861 -1.196 -8.978 1.00 95.69 95 GLN A N 1
ATOM 735 C CA . GLN A 1 95 ? 15.229 -0.798 -9.336 1.00 95.69 95 GLN A CA 1
ATOM 736 C C . GLN A 1 95 ? 16.235 -1.959 -9.302 1.00 95.69 95 GLN A C 1
ATOM 738 O O . GLN A 1 95 ? 17.255 -1.912 -9.983 1.00 95.69 95 GLN A O 1
ATOM 743 N N . LYS A 1 96 ? 15.969 -3.005 -8.509 1.00 94.19 96 LYS A N 1
ATOM 744 C CA . LYS A 1 96 ? 16.834 -4.195 -8.410 1.00 94.19 96 LYS A CA 1
ATOM 745 C C . LYS A 1 96 ? 16.368 -5.362 -9.275 1.00 94.19 96 LYS A C 1
ATOM 747 O O . LYS A 1 96 ? 17.185 -6.199 -9.644 1.00 94.19 96 LYS A O 1
ATOM 752 N N . GLY A 1 97 ? 15.061 -5.481 -9.500 1.00 94.19 97 GLY A N 1
ATOM 753 C CA . GLY A 1 97 ? 14.442 -6.646 -10.132 1.00 94.19 97 GLY A CA 1
ATOM 754 C C . GLY A 1 97 ? 14.174 -6.498 -11.628 1.00 94.19 97 GLY A C 1
ATOM 755 O O . GLY A 1 97 ? 14.030 -7.514 -12.303 1.00 94.19 97 GLY A O 1
ATOM 756 N N . ILE A 1 98 ? 14.107 -5.270 -12.146 1.00 97.31 98 ILE A N 1
ATOM 757 C CA . ILE A 1 98 ? 13.801 -4.975 -13.551 1.00 97.31 98 ILE A CA 1
ATOM 758 C C . ILE A 1 98 ? 15.064 -4.432 -14.221 1.00 97.31 98 ILE A C 1
ATOM 760 O O . ILE A 1 98 ? 15.649 -3.458 -13.756 1.00 97.31 98 ILE A O 1
ATOM 764 N N . THR A 1 99 ? 15.497 -5.068 -15.309 1.00 96.62 99 THR A N 1
ATOM 765 C CA . THR A 1 99 ? 16.743 -4.707 -16.004 1.00 96.62 99 THR A CA 1
ATOM 766 C C . THR A 1 99 ? 16.548 -3.566 -17.000 1.00 96.62 99 THR A C 1
ATOM 768 O O . THR A 1 99 ? 17.371 -2.652 -17.052 1.00 96.62 99 THR A O 1
ATOM 771 N N . GLU A 1 100 ? 15.451 -3.594 -17.759 1.00 98.12 100 GLU A N 1
ATOM 772 C CA . GLU A 1 100 ? 15.148 -2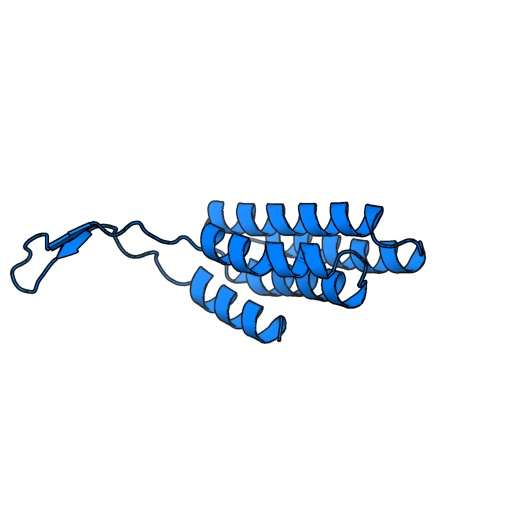.587 -18.776 1.00 98.12 100 GLU A CA 1
ATOM 773 C C . GLU A 1 100 ? 14.916 -1.211 -18.130 1.00 98.12 100 GLU A C 1
ATOM 775 O O . GLU A 1 100 ? 14.190 -1.070 -17.144 1.00 98.12 100 GLU A O 1
ATOM 780 N N . GLU A 1 101 ? 15.585 -0.184 -18.652 1.00 97.44 101 GLU A N 1
ATOM 781 C CA . GLU A 1 101 ? 15.530 1.177 -18.112 1.00 97.44 101 GLU A CA 1
ATOM 782 C C . GLU A 1 101 ? 14.177 1.829 -18.393 1.00 97.44 101 GLU A C 1
ATOM 784 O O . GLU A 1 101 ? 13.650 2.533 -17.532 1.00 97.44 101 GLU A O 1
ATOM 789 N N . SER A 1 102 ? 13.596 1.577 -19.571 1.00 98.00 102 SER A N 1
ATOM 790 C CA . SER A 1 102 ? 12.263 2.098 -19.898 1.00 98.00 102 SER A CA 1
ATOM 791 C C . SER A 1 102 ? 11.207 1.578 -18.920 1.00 98.00 102 SER A C 1
ATOM 793 O O . SER A 1 102 ? 10.443 2.359 -18.361 1.00 98.00 102 SER A O 1
ATOM 795 N N . ASP A 1 103 ? 11.239 0.282 -18.611 1.00 98.38 103 ASP A N 1
ATOM 796 C CA . ASP A 1 103 ? 10.305 -0.335 -17.667 1.00 98.38 103 ASP A CA 1
ATOM 797 C C . ASP A 1 103 ? 10.470 0.222 -16.241 1.00 98.38 103 ASP A C 1
ATOM 799 O O . ASP A 1 103 ? 9.491 0.436 -15.520 1.00 98.38 103 ASP A O 1
ATOM 803 N N . ARG A 1 104 ? 11.710 0.506 -15.813 1.00 98.25 104 ARG A N 1
ATOM 804 C CA . ARG A 1 104 ? 11.970 1.162 -14.519 1.00 98.25 104 ARG A CA 1
ATOM 805 C C . ARG A 1 104 ? 11.387 2.574 -14.467 1.00 98.25 104 ARG A C 1
ATOM 807 O O . ARG A 1 104 ? 10.871 2.970 -13.420 1.00 98.25 104 ARG A O 1
ATOM 814 N N . LYS A 1 105 ? 11.417 3.320 -15.576 1.00 98.25 105 LYS A N 1
ATOM 815 C CA . LYS A 1 105 ? 10.772 4.640 -15.673 1.00 98.25 105 LYS A CA 1
ATOM 816 C C . LYS A 1 105 ? 9.253 4.534 -15.571 1.00 98.25 105 LYS A C 1
ATOM 818 O O . LYS A 1 105 ? 8.664 5.275 -14.786 1.00 98.25 105 LYS A O 1
ATOM 823 N N . ASP A 1 106 ? 8.637 3.565 -16.240 1.00 98.44 106 ASP A N 1
ATOM 824 C CA . ASP A 1 106 ? 7.183 3.357 -16.177 1.00 98.44 106 ASP A CA 1
ATOM 825 C C . ASP A 1 106 ? 6.694 3.045 -14.753 1.00 98.44 106 ASP A C 1
ATOM 827 O O . ASP A 1 106 ? 5.639 3.531 -14.313 1.00 98.44 106 ASP A O 1
ATOM 831 N N . VAL A 1 107 ? 7.469 2.254 -14.000 1.00 98.50 107 VAL A N 1
ATOM 832 C CA . VAL A 1 107 ? 7.212 1.990 -12.575 1.00 98.50 107 VAL A CA 1
ATOM 833 C C . VAL A 1 107 ? 7.408 3.263 -11.750 1.00 98.50 107 VAL A C 1
ATOM 835 O O . VAL A 1 107 ? 6.553 3.595 -10.923 1.00 98.50 107 VAL A O 1
ATOM 838 N N . ARG A 1 108 ? 8.482 4.018 -12.011 1.00 98.56 108 ARG A N 1
ATOM 839 C CA . ARG A 1 108 ? 8.780 5.270 -11.306 1.00 98.56 108 ARG A CA 1
ATOM 840 C C . ARG A 1 108 ? 7.659 6.299 -11.458 1.00 98.56 108 ARG A C 1
ATOM 842 O O . ARG A 1 108 ? 7.303 6.957 -10.481 1.00 98.56 108 ARG A O 1
ATOM 849 N N . GLU A 1 109 ? 7.076 6.433 -12.643 1.00 98.62 109 GLU A N 1
ATOM 850 C CA . GLU A 1 109 ? 5.947 7.341 -12.896 1.00 98.62 109 GLU A CA 1
ATOM 851 C C . GLU A 1 109 ? 4.720 6.996 -12.042 1.00 98.62 109 GLU A C 1
ATOM 853 O O . GLU A 1 109 ? 4.078 7.871 -11.446 1.00 98.62 109 GLU A O 1
ATOM 858 N N . ARG A 1 110 ? 4.417 5.702 -11.910 1.00 98.69 110 ARG A N 1
ATOM 859 C CA . ARG A 1 110 ? 3.332 5.223 -11.039 1.00 98.69 110 ARG A CA 1
ATOM 860 C C . ARG A 1 110 ? 3.652 5.397 -9.571 1.00 98.69 110 ARG A C 1
ATOM 862 O O . ARG A 1 110 ? 2.760 5.743 -8.802 1.00 98.69 110 ARG A O 1
ATOM 869 N N . TYR A 1 111 ? 4.915 5.241 -9.189 1.00 98.75 111 TYR A N 1
ATOM 870 C CA . TYR A 1 111 ? 5.360 5.542 -7.836 1.00 98.75 111 TYR A CA 1
ATOM 871 C C . TYR A 1 111 ? 5.113 7.017 -7.509 1.00 98.75 111 TYR A C 1
ATOM 873 O O . TYR A 1 111 ? 4.488 7.317 -6.496 1.00 98.75 111 TYR A O 1
ATOM 881 N N . LEU A 1 112 ? 5.507 7.944 -8.386 1.00 98.69 112 LEU A N 1
ATOM 882 C CA . LEU A 1 112 ? 5.270 9.377 -8.178 1.00 98.69 112 LEU A CA 1
ATOM 883 C C . LEU A 1 112 ? 3.773 9.705 -8.085 1.00 98.69 112 LEU A C 1
ATOM 885 O O . LEU A 1 112 ? 3.370 10.512 -7.247 1.00 98.69 112 LEU A O 1
ATOM 889 N N . SER A 1 113 ? 2.949 9.036 -8.893 1.00 98.50 113 SER A N 1
ATOM 890 C CA . SER A 1 113 ? 1.489 9.163 -8.842 1.00 98.50 113 SER A CA 1
ATOM 891 C C . SER A 1 113 ? 0.917 8.677 -7.503 1.00 98.50 113 SER A C 1
ATOM 893 O O . SER A 1 113 ? 0.088 9.362 -6.904 1.00 98.50 113 SER A O 1
ATOM 895 N N . ALA A 1 114 ? 1.410 7.548 -6.986 1.00 98.56 114 ALA A N 1
ATOM 896 C CA . ALA A 1 114 ? 1.039 7.021 -5.674 1.00 98.56 114 ALA A CA 1
ATOM 897 C C . ALA A 1 114 ? 1.469 7.955 -4.530 1.00 98.56 114 ALA A C 1
ATOM 899 O O . ALA A 1 114 ? 0.667 8.248 -3.647 1.00 98.56 114 ALA A O 1
ATOM 900 N N . ILE A 1 115 ? 2.696 8.489 -4.565 1.00 98.56 115 ILE A N 1
ATOM 901 C CA . ILE A 1 115 ? 3.178 9.462 -3.569 1.00 98.56 115 ILE A CA 1
ATOM 902 C C . ILE A 1 115 ? 2.320 10.726 -3.569 1.00 98.56 115 ILE A C 1
ATOM 904 O O . ILE A 1 115 ? 1.941 11.212 -2.503 1.00 98.56 115 ILE A O 1
ATOM 908 N N . LYS A 1 116 ? 1.975 11.239 -4.754 1.00 98.12 116 LYS A N 1
ATOM 909 C CA . LYS A 1 116 ? 1.082 12.392 -4.881 1.00 98.12 116 LYS A CA 1
ATOM 910 C C . LYS A 1 116 ? -0.281 12.104 -4.251 1.00 98.12 116 LYS A C 1
ATOM 912 O O . LYS A 1 116 ? -0.753 12.925 -3.474 1.00 98.12 116 LYS A O 1
ATOM 917 N N . ALA A 1 117 ? -0.875 10.946 -4.538 1.00 97.50 117 ALA A N 1
ATOM 918 C CA . ALA A 1 117 ? -2.165 10.552 -3.972 1.00 97.50 117 ALA A CA 1
ATOM 919 C C . ALA A 1 117 ? -2.120 10.418 -2.438 1.00 97.50 117 ALA A C 1
ATOM 921 O O . ALA A 1 117 ? -3.056 10.832 -1.766 1.00 97.50 117 ALA A O 1
ATOM 922 N N . ILE A 1 118 ? -1.022 9.905 -1.868 1.00 97.38 118 ILE A N 1
ATOM 923 C CA . ILE A 1 118 ? -0.831 9.813 -0.407 1.00 97.38 118 ILE A CA 1
ATOM 924 C C . ILE A 1 118 ? -0.712 11.202 0.243 1.00 97.38 118 ILE A C 1
ATOM 926 O O . ILE A 1 118 ? -1.167 11.396 1.371 1.00 97.38 118 ILE A O 1
ATOM 930 N N . GLY A 1 119 ? -0.070 12.155 -0.441 1.00 91.25 119 GLY A N 1
ATOM 931 C CA . GLY A 1 119 ? 0.157 13.513 0.063 1.00 91.25 119 GLY A CA 1
ATOM 932 C C . GLY A 1 119 ? -1.030 14.468 -0.100 1.00 91.25 119 GLY A C 1
ATOM 933 O O . GLY A 1 119 ? -1.043 15.528 0.521 1.00 91.25 119 GLY A O 1
ATOM 934 N N . GLN A 1 120 ? -2.015 14.123 -0.928 1.00 80.69 120 GLN A N 1
ATOM 935 C CA . GLN A 1 120 ? -3.255 14.880 -1.063 1.00 80.69 120 GLN A CA 1
ATOM 936 C C . GLN A 1 120 ? -4.211 14.470 0.064 1.00 80.69 120 GLN A C 1
ATOM 938 O O . GLN A 1 120 ? -4.761 13.376 -0.006 1.00 80.69 120 GLN A O 1
ATOM 943 N N . VAL A 1 121 ? -4.344 15.327 1.092 1.00 57.34 121 VAL A N 1
ATOM 944 C CA . VAL A 1 121 ? -5.455 15.516 2.071 1.00 57.34 121 VAL A CA 1
ATOM 945 C C . VAL A 1 121 ? -4.896 16.071 3.377 1.00 57.34 121 VAL A C 1
ATOM 947 O O . VAL A 1 121 ? -4.126 15.341 4.048 1.00 57.34 121 VAL A O 1
#

Radius of gyration: 16.92 Å; Cα con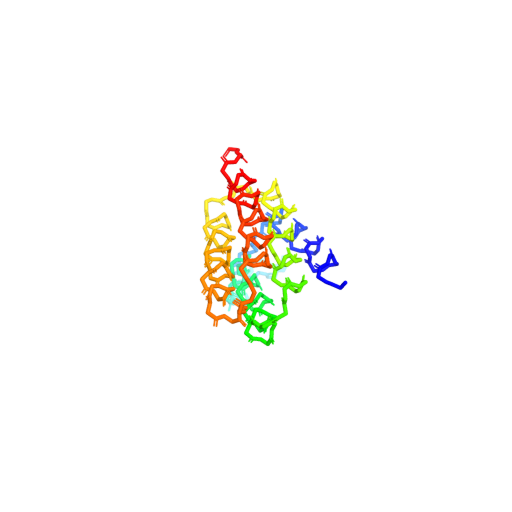tacts (8 Å, |Δi|>4): 142; chains: 1; bounding box: 42×28×51 Å

pLDDT: mean 95.65, std 4.66, range [57.34, 98.75]

Mean predicted aligned error: 3.32 Å

Secondary structure (DSSP, 8-state):
-HHHHHHHHHHHHTSPPPPSEEE-TT--EEEEPPPPPHHHHHHHHHHHHHHHTTT-HHHHHHHHHHHHHHGGG--SHHHHHHHHHHHHHHHHHHHHH---HHHHHHHHHHHHHHHHHHH--

Solvent-accessible surface area (backbone atoms only — not comparable to full-atom values): 6659 Å² total; per-residue (Å²): 109,67,66,58,52,28,55,53,48,27,58,50,47,67,49,82,74,63,71,38,69,40,60,50,100,83,71,45,85,75,44,82,47,86,68,77,48,67,45,58,52,50,50,62,60,48,50,58,55,50,66,76,28,33,65,37,62,70,52,50,36,50,54,23,48,30,43,31,66,27,30,76,39,44,83,52,71,66,49,45,50,42,50,52,52,50,46,51,52,50,54,59,38,34,71,72,42,40,82,55,64,69,58,44,48,59,37,48,54,32,40,54,49,20,53,51,30,56,69,59,127

InterPro domains:
  IPR018723 Protein of unknown function DUF2254, membrane [PF10011] (1-68)

Nearest PDB structures (foldseek):
  5ecf-assembly1_A  TM=3.699E-01  e=6.735E-02  Talaromyces marneffei PM1
  7cc7-assembly1_A  TM=5.441E-01  e=1.723E+00  Homo sapiens
  7aoi-assembly1_BE  TM=3.084E-01  e=1.544E+00  Trypanosoma brucei

Sequence (121 aa):
CIDQLSAALCHLAQREVPSAYRYDDQNQLRVIAKPVTFADITNTAFNQIRQYGRTSVAVMMRLLEAIAVIAPCTHIKADRAALLHHANMIEHSSQKGITEESDRKDVRERYLSAIKAIGQV

Organism: NCBI:txid1666911